Protein AF-A0A504HHR2-F1 (afdb_monomer_lite)

Sequence (91 aa):
MVRRYDVAFVASGHLHKLYDRQLGGVRYLWGPSSGFLVEAHLQPEGMAGEATLGVLVYDFSGSDFTVRPHEIPGLTPFFIGDVVHEVYPPR

Secondary structure (DSSP, 8-state):
-GGGGT--EEEE-TT-SBEEEEETTEEEEEPPBSS-B--GGGS-TT--SB--B-EEEEEEETTEEEEEEE--TT----BGGGGHHHHS---

Structure (mmCIF, N/CA/C/O backbone):
data_AF-A0A504HHR2-F1
#
_entry.id   AF-A0A504HHR2-F1
#
loop_
_atom_site.group_PDB
_atom_site.id
_atom_site.type_symbol
_atom_site.label_atom_id
_atom_site.label_alt_id
_atom_site.label_comp_id
_atom_site.label_asym_id
_atom_site.label_entity_id
_atom_site.label_seq_id
_atom_site.pdbx_PDB_ins_code
_atom_site.Cartn_x
_atom_site.Cartn_y
_atom_site.Cartn_z
_atom_site.occupancy
_atom_site.B_iso_or_equiv
_atom_site.auth_seq_id
_atom_site.auth_comp_id
_atom_site.auth_asym_id
_atom_site.auth_atom_id
_atom_site.pdbx_PDB_model_num
ATOM 1 N N . MET A 1 1 ? -11.620 17.109 7.112 1.00 65.25 1 MET A N 1
ATOM 2 C CA . MET A 1 1 ? -12.503 16.095 6.493 1.00 65.25 1 MET A CA 1
ATOM 3 C C . MET A 1 1 ? -12.380 14.760 7.212 1.00 65.25 1 MET A C 1
ATOM 5 O O . MET A 1 1 ? -13.306 14.411 7.917 1.00 65.25 1 MET A O 1
ATOM 9 N N . VAL A 1 2 ? -11.232 14.086 7.146 1.00 82.62 2 VAL A N 1
ATOM 10 C CA . VAL A 1 2 ? -11.037 12.734 7.709 1.00 82.62 2 VAL A CA 1
ATOM 11 C C . VAL A 1 2 ? -11.330 12.646 9.219 1.00 82.62 2 VAL A C 1
ATOM 13 O O . VAL A 1 2 ? -12.139 11.836 9.646 1.00 82.62 2 VAL A O 1
ATOM 16 N N . ARG A 1 3 ? -10.800 13.580 10.022 1.00 76.00 3 ARG A N 1
ATOM 17 C CA . ARG A 1 3 ? -11.070 13.636 11.475 1.00 76.00 3 ARG A CA 1
ATOM 18 C C . ARG A 1 3 ? -12.508 14.000 11.861 1.00 76.00 3 ARG A C 1
ATOM 20 O O . ARG A 1 3 ? -12.906 13.758 12.987 1.00 76.00 3 ARG A O 1
ATOM 27 N N . ARG A 1 4 ? -13.274 14.635 10.965 1.00 87.44 4 ARG A N 1
ATOM 28 C CA . ARG A 1 4 ? -14.653 15.072 11.261 1.00 87.44 4 ARG A CA 1
ATOM 29 C C . ARG A 1 4 ? -15.638 13.899 11.246 1.00 87.44 4 ARG A C 1
ATOM 31 O O . ARG A 1 4 ? -16.697 14.010 11.846 1.00 87.44 4 ARG A O 1
ATOM 38 N N . TYR A 1 5 ? -15.300 12.825 10.539 1.00 90.81 5 TYR A N 1
ATOM 39 C CA . TYR A 1 5 ? -16.200 11.708 10.254 1.00 90.81 5 TYR A CA 1
ATOM 40 C C . TYR A 1 5 ? -15.696 10.382 10.829 1.00 90.81 5 TYR A C 1
ATOM 42 O O . TYR A 1 5 ? -16.072 9.337 10.318 1.00 90.81 5 TYR A O 1
ATOM 50 N N . ASP A 1 6 ? -14.829 10.438 11.845 1.00 89.19 6 ASP A N 1
ATOM 51 C CA . ASP A 1 6 ? -14.318 9.257 12.556 1.00 89.19 6 ASP A CA 1
ATOM 52 C C . ASP A 1 6 ? -13.768 8.156 11.628 1.00 89.19 6 ASP A C 1
ATOM 54 O O . ASP A 1 6 ? -14.057 6.969 11.744 1.00 89.19 6 ASP A O 1
ATOM 58 N N . VAL A 1 7 ? -13.000 8.572 10.619 1.00 93.56 7 VAL A N 1
ATOM 59 C CA . VAL A 1 7 ? -12.439 7.649 9.629 1.00 93.56 7 VAL A CA 1
ATOM 60 C C . VAL A 1 7 ? -11.249 6.909 10.237 1.00 93.56 7 VAL A C 1
ATOM 62 O O . VAL A 1 7 ? -10.227 7.527 10.532 1.00 93.56 7 VAL A O 1
ATOM 65 N N . ALA A 1 8 ? -11.348 5.584 10.355 1.00 94.19 8 ALA A N 1
ATOM 66 C CA . ALA A 1 8 ? -10.292 4.746 10.926 1.00 94.19 8 ALA A CA 1
ATOM 67 C C . ALA A 1 8 ? -9.031 4.668 10.039 1.00 94.19 8 ALA A C 1
ATOM 69 O O . ALA A 1 8 ? -7.900 4.735 10.533 1.00 94.19 8 ALA A O 1
ATOM 70 N N . PHE A 1 9 ? -9.203 4.574 8.714 1.00 96.19 9 PHE A N 1
ATOM 71 C CA . PHE A 1 9 ? -8.090 4.590 7.766 1.00 96.19 9 PHE A CA 1
ATOM 72 C C . PHE A 1 9 ? -8.458 5.134 6.382 1.00 96.19 9 PHE A C 1
ATOM 74 O O . PHE A 1 9 ? -9.624 5.182 5.995 1.00 96.19 9 PHE A O 1
ATOM 81 N N . VAL A 1 10 ? -7.434 5.511 5.616 1.00 96.38 10 VAL A N 1
ATOM 82 C CA . VAL A 1 10 ? -7.519 5.863 4.194 1.00 96.38 10 VAL A CA 1
ATOM 83 C C . VAL A 1 10 ? -6.619 4.914 3.413 1.00 96.38 10 VAL A C 1
ATOM 85 O O . VAL A 1 10 ? -5.414 4.880 3.656 1.00 96.38 10 VAL A O 1
ATOM 88 N N . ALA A 1 11 ? -7.196 4.165 2.474 1.00 97.12 11 ALA A N 1
ATOM 89 C CA . ALA A 1 11 ? -6.462 3.298 1.557 1.00 97.12 11 ALA A CA 1
ATOM 90 C C . ALA A 1 11 ? -6.332 3.948 0.172 1.00 97.12 11 ALA A C 1
ATOM 92 O O . ALA A 1 11 ? -7.288 4.537 -0.332 1.00 97.12 11 ALA A O 1
ATOM 93 N N . SER A 1 12 ? -5.159 3.837 -0.451 1.00 96.00 12 SER A N 1
ATOM 94 C CA . SER A 1 12 ? -4.900 4.318 -1.814 1.00 96.00 12 SER A CA 1
ATOM 95 C C . SER A 1 12 ? -3.970 3.364 -2.558 1.00 96.00 12 SER A C 1
ATOM 97 O O . SER A 1 12 ? -3.032 2.853 -1.965 1.00 96.00 12 SER A O 1
ATOM 99 N N . GLY A 1 13 ? -4.192 3.140 -3.854 1.00 95.00 13 GLY A N 1
ATOM 100 C CA . GLY A 1 13 ? -3.268 2.385 -4.719 1.00 95.00 13 GLY A CA 1
ATOM 101 C C . GLY A 1 13 ? -2.479 3.258 -5.701 1.00 95.00 13 GLY A C 1
ATOM 102 O O . GLY A 1 13 ? -1.579 2.772 -6.374 1.00 95.00 13 GLY A O 1
ATOM 103 N N . HIS A 1 14 ? -2.799 4.554 -5.787 1.00 95.44 14 HIS A N 1
ATOM 104 C CA . HIS A 1 14 ? -2.359 5.435 -6.878 1.00 95.44 14 HIS A CA 1
ATOM 105 C C . HIS A 1 14 ? -0.835 5.539 -7.038 1.00 95.44 14 HIS A C 1
ATOM 107 O O . HIS A 1 14 ? -0.352 5.772 -8.139 1.00 95.44 14 HIS A O 1
ATOM 113 N N . LEU A 1 15 ? -0.083 5.376 -5.948 1.00 95.44 15 LEU A N 1
ATOM 114 C CA . LEU A 1 15 ? 1.365 5.580 -5.939 1.00 95.44 15 LEU A CA 1
ATOM 115 C C . LEU A 1 15 ? 2.173 4.318 -6.255 1.00 95.44 15 LEU A C 1
ATOM 117 O O . LEU A 1 15 ? 3.385 4.429 -6.390 1.00 95.44 15 LEU A O 1
ATOM 121 N N . HIS A 1 16 ? 1.541 3.141 -6.367 1.00 96.75 16 HIS A N 1
ATOM 122 C CA . HIS A 1 16 ? 2.233 1.873 -6.650 1.00 96.75 16 HIS A CA 1
ATOM 123 C C . HIS A 1 16 ? 3.349 1.548 -5.634 1.00 96.75 16 HIS A C 1
ATOM 125 O O . HIS A 1 16 ? 4.368 0.946 -5.972 1.00 96.75 16 HIS A O 1
ATOM 131 N N . LYS A 1 17 ? 3.156 1.948 -4.372 1.00 97.31 17 LYS A N 1
ATOM 132 C CA . LYS A 1 17 ? 4.095 1.715 -3.269 1.00 97.31 17 LYS A CA 1
ATOM 133 C C . LYS A 1 17 ? 3.357 1.207 -2.046 1.00 97.31 17 LYS A C 1
ATOM 135 O O . LYS A 1 17 ? 2.282 1.706 -1.728 1.00 97.31 17 LYS A O 1
ATOM 140 N N . LEU A 1 18 ? 3.973 0.276 -1.330 1.00 98.00 18 LEU A N 1
ATOM 141 C CA . LEU A 1 18 ? 3.537 -0.146 -0.010 1.00 98.00 18 LEU A CA 1
ATOM 142 C C . LEU A 1 18 ? 3.962 0.903 1.021 1.00 98.00 18 LEU A C 1
ATOM 144 O O . LEU A 1 18 ? 5.144 1.221 1.155 1.00 98.00 18 LEU A O 1
ATOM 148 N N . TYR A 1 19 ? 3.003 1.453 1.755 1.00 97.88 19 TYR A N 1
ATOM 149 C CA . TYR A 1 19 ? 3.278 2.403 2.830 1.00 97.88 19 TYR A CA 1
ATOM 150 C C . TYR A 1 19 ? 2.214 2.310 3.910 1.00 97.88 19 TYR A C 1
ATOM 152 O O . TYR A 1 19 ? 1.036 2.113 3.619 1.00 97.88 19 TYR A O 1
ATOM 160 N N . ASP A 1 20 ? 2.629 2.494 5.156 1.00 97.75 20 ASP A N 1
ATOM 161 C CA . ASP A 1 20 ? 1.745 2.451 6.308 1.00 97.75 20 ASP A CA 1
ATOM 162 C C . ASP A 1 20 ? 2.182 3.485 7.337 1.00 97.75 20 ASP A C 1
ATOM 164 O O . ASP A 1 20 ? 3.319 3.476 7.819 1.00 97.75 20 ASP A O 1
ATOM 168 N N . ARG A 1 21 ? 1.280 4.414 7.654 1.00 97.00 21 ARG A N 1
ATOM 169 C CA . ARG A 1 21 ? 1.544 5.456 8.640 1.00 97.00 21 ARG A CA 1
ATOM 170 C C . ARG A 1 21 ? 0.298 5.849 9.399 1.00 97.00 21 ARG A C 1
ATOM 172 O O . ARG A 1 21 ? -0.725 6.177 8.809 1.00 97.00 21 ARG A O 1
ATOM 179 N N . GLN A 1 22 ? 0.429 5.975 10.714 1.00 95.88 22 GLN A N 1
ATOM 180 C CA . GLN A 1 22 ? -0.590 6.606 11.539 1.00 95.88 22 GLN A CA 1
ATOM 181 C C . GLN A 1 22 ? -0.323 8.105 11.694 1.00 95.88 22 GLN A C 1
ATOM 183 O O . GLN A 1 22 ? 0.788 8.528 12.022 1.00 95.88 22 GLN A O 1
ATOM 188 N N . LEU A 1 23 ? -1.346 8.923 11.453 1.00 94.06 23 LEU A N 1
ATOM 189 C CA . LEU A 1 23 ? -1.275 10.371 11.612 1.00 94.06 23 LEU A CA 1
ATOM 190 C C . LEU A 1 23 ? -2.596 10.907 12.159 1.00 94.06 23 LEU A C 1
ATOM 192 O O . LEU A 1 23 ? -3.623 10.904 11.486 1.00 94.06 23 LEU A O 1
ATOM 196 N N . GLY A 1 24 ? -2.557 11.432 13.385 1.00 91.62 24 GLY A N 1
ATOM 197 C CA . GLY A 1 24 ? -3.707 12.120 13.967 1.00 91.62 24 GLY A CA 1
ATOM 198 C C . GLY A 1 24 ? -4.938 11.239 14.156 1.00 91.62 24 GLY A C 1
ATOM 199 O O . GLY A 1 24 ? -6.033 11.688 13.828 1.00 91.62 24 GLY A O 1
ATOM 200 N N . GLY A 1 25 ? -4.735 10.004 14.623 1.00 91.25 25 GLY A N 1
ATOM 201 C CA . GLY A 1 25 ? -5.792 9.018 14.862 1.00 91.25 25 GLY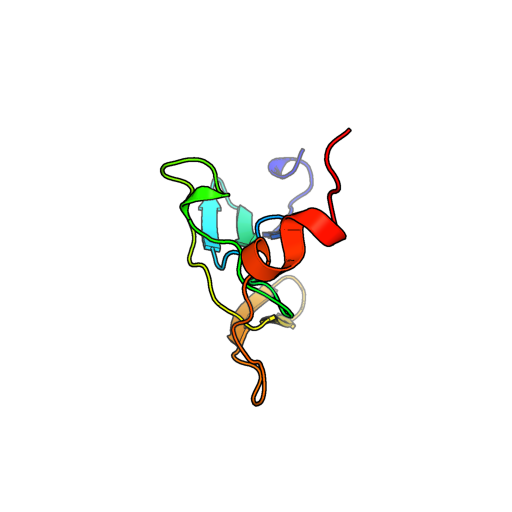 A CA 1
ATOM 202 C C . GLY A 1 25 ? -6.172 8.174 13.644 1.00 91.25 25 GLY A C 1
ATOM 203 O O . GLY A 1 25 ? -6.772 7.127 13.821 1.00 91.25 25 GLY A O 1
ATOM 204 N N . VAL A 1 26 ? -5.760 8.562 12.434 1.00 95.31 26 VAL A N 1
ATOM 205 C CA . VAL A 1 26 ? -6.113 7.869 11.186 1.00 95.31 26 VAL A CA 1
ATOM 206 C C . VAL A 1 26 ? -4.905 7.110 10.647 1.00 95.31 26 VAL A C 1
ATOM 208 O O . VAL A 1 26 ? -3.796 7.657 10.628 1.00 95.31 26 VAL A O 1
ATOM 211 N N . ARG A 1 27 ? -5.102 5.878 10.170 1.00 96.56 27 ARG A N 1
ATOM 212 C CA . ARG A 1 27 ? -4.069 5.120 9.445 1.00 96.56 27 ARG A CA 1
ATOM 213 C C . ARG A 1 27 ? -4.127 5.427 7.944 1.00 96.56 27 ARG A C 1
ATOM 215 O O . ARG A 1 27 ? -5.190 5.405 7.338 1.00 96.56 27 ARG A O 1
ATOM 222 N N . TYR A 1 28 ? -2.997 5.728 7.327 1.00 97.31 28 TYR A N 1
ATOM 223 C CA . TYR A 1 28 ? -2.867 5.983 5.896 1.00 97.31 28 TYR A CA 1
ATOM 224 C C . TYR A 1 28 ? -2.096 4.826 5.283 1.00 97.31 28 TYR A C 1
ATOM 226 O O . TYR A 1 28 ? -0.946 4.588 5.645 1.00 97.31 28 TYR A O 1
ATOM 234 N N . LEU A 1 29 ? -2.758 4.109 4.383 1.00 98.12 29 LEU A N 1
ATOM 235 C CA . LEU A 1 29 ? -2.276 2.868 3.801 1.00 98.12 29 LEU A CA 1
ATOM 236 C C . LEU A 1 29 ? -2.162 3.040 2.297 1.00 98.12 29 LEU A C 1
ATOM 238 O O . LEU A 1 29 ? -3.135 3.410 1.634 1.00 98.12 29 LEU A O 1
ATOM 242 N N . TRP A 1 30 ? -0.982 2.771 1.759 1.00 98.00 30 TRP A N 1
ATOM 243 C CA . TRP A 1 30 ? -0.788 2.665 0.323 1.00 98.00 30 TRP A CA 1
ATOM 244 C C . TRP A 1 30 ? -0.640 1.195 -0.036 1.00 98.00 30 TRP A C 1
ATOM 246 O O . TRP A 1 30 ? 0.219 0.500 0.508 1.00 98.00 30 TRP A O 1
ATOM 256 N N . GLY A 1 31 ? -1.531 0.722 -0.901 1.00 97.25 31 GLY A N 1
ATOM 257 C CA . GLY A 1 31 ? -1.442 -0.606 -1.476 1.00 97.25 31 GLY A CA 1
ATOM 258 C C . GLY A 1 31 ? -0.344 -0.641 -2.539 1.00 97.25 31 GLY A C 1
ATOM 259 O O . GLY A 1 31 ? -0.269 0.291 -3.348 1.00 97.25 31 GLY A O 1
ATOM 260 N N . PRO A 1 32 ? 0.493 -1.693 -2.561 1.00 97.06 32 PRO A N 1
ATOM 261 C CA . PRO A 1 32 ? 1.426 -1.902 -3.655 1.00 97.06 32 PRO A CA 1
ATOM 262 C C . PRO A 1 32 ? 0.671 -2.136 -4.968 1.00 97.06 32 PRO A C 1
ATOM 264 O O . PRO A 1 32 ? -0.539 -2.375 -4.994 1.00 97.06 32 PRO A O 1
ATOM 267 N N . SER A 1 33 ? 1.405 -2.076 -6.073 1.00 96.56 33 SER A N 1
ATOM 268 C CA . SER A 1 33 ? 0.871 -2.448 -7.380 1.00 96.56 33 SER A CA 1
ATOM 269 C C . SER A 1 33 ? 0.631 -3.955 -7.468 1.00 96.56 33 SER A C 1
ATOM 271 O O . SER A 1 33 ? 1.385 -4.745 -6.904 1.00 96.56 33 SER A O 1
ATOM 273 N N . SER A 1 34 ? -0.380 -4.368 -8.230 1.00 95.06 34 SER A N 1
ATOM 274 C CA . SER A 1 34 ? -0.644 -5.781 -8.528 1.00 95.06 34 SER A CA 1
ATOM 275 C C . SER A 1 34 ? -0.163 -6.219 -9.916 1.00 95.06 34 SER A C 1
ATOM 277 O O . SER A 1 34 ? -0.319 -7.389 -10.256 1.00 95.06 34 SER A O 1
ATOM 279 N N . GLY A 1 35 ? 0.397 -5.310 -10.725 1.00 94.75 35 GLY A N 1
ATOM 280 C CA . GLY A 1 35 ? 0.749 -5.603 -12.123 1.00 94.75 35 GLY A CA 1
ATOM 281 C C . GLY A 1 35 ? 2.171 -5.233 -12.538 1.00 94.75 35 GLY A C 1
ATOM 282 O O . GLY A 1 35 ? 2.792 -5.972 -13.291 1.00 94.75 35 GLY A O 1
ATOM 283 N N . PHE A 1 36 ? 2.687 -4.100 -12.064 1.00 95.69 36 PHE A N 1
ATOM 284 C CA . PHE A 1 36 ? 4.002 -3.584 -12.465 1.00 95.69 36 PHE A CA 1
ATOM 285 C C . PHE A 1 36 ? 4.586 -2.618 -11.430 1.00 95.69 36 PHE A C 1
ATOM 287 O O . PHE A 1 36 ? 3.852 -2.010 -10.646 1.00 95.69 36 PHE A O 1
ATOM 294 N N . LEU A 1 37 ? 5.898 -2.429 -11.463 1.00 97.00 37 LEU A N 1
ATOM 295 C CA . LEU A 1 37 ? 6.632 -1.459 -10.663 1.00 97.00 37 LEU A CA 1
ATOM 296 C C . LEU A 1 37 ? 6.839 -0.157 -11.440 1.00 97.00 37 LEU A C 1
ATOM 298 O O . LEU A 1 37 ? 6.958 -0.149 -12.663 1.00 97.00 37 LEU A O 1
ATOM 302 N N . VAL A 1 38 ? 6.893 0.949 -10.702 1.00 95.88 38 VAL A N 1
ATOM 303 C CA . VAL A 1 38 ? 7.291 2.256 -11.231 1.00 95.88 38 VAL A CA 1
ATOM 304 C C . VAL A 1 38 ? 8.707 2.534 -10.758 1.00 95.88 38 VAL A C 1
ATOM 306 O O . VAL A 1 38 ? 8.963 2.541 -9.552 1.00 95.88 38 VAL A O 1
ATOM 309 N N . GLU A 1 39 ? 9.623 2.766 -11.687 1.00 94.06 39 GLU A N 1
ATOM 310 C CA . GLU A 1 39 ? 11.027 3.014 -11.392 1.00 94.06 39 GLU A CA 1
ATOM 311 C C . GLU A 1 39 ? 11.225 4.282 -10.561 1.00 94.06 39 GLU A C 1
ATOM 313 O O . GLU A 1 39 ? 10.518 5.275 -10.723 1.00 94.06 39 GLU A O 1
ATOM 318 N N . ALA A 1 40 ? 12.249 4.280 -9.705 1.00 92.38 40 ALA A N 1
ATOM 319 C CA . ALA A 1 40 ? 12.535 5.406 -8.817 1.00 92.38 40 ALA A CA 1
ATOM 320 C C . ALA A 1 40 ? 12.737 6.734 -9.571 1.00 92.38 40 ALA A C 1
ATOM 322 O O . ALA A 1 40 ? 12.316 7.774 -9.081 1.00 92.38 40 ALA A O 1
ATOM 323 N N . HIS A 1 41 ? 13.327 6.702 -10.771 1.00 92.12 41 HIS A N 1
ATOM 324 C CA . HIS A 1 41 ? 13.550 7.898 -11.591 1.00 92.12 41 HIS A CA 1
ATOM 325 C C . HIS A 1 41 ? 12.265 8.463 -12.228 1.00 92.12 41 HIS A C 1
ATOM 327 O O . HIS A 1 41 ? 12.268 9.603 -12.684 1.00 92.12 41 HIS A O 1
ATOM 333 N N . LEU A 1 42 ? 11.175 7.685 -12.256 1.00 92.44 42 LEU A N 1
ATOM 334 C CA . LEU A 1 42 ? 9.844 8.119 -12.698 1.00 92.44 42 LEU A CA 1
ATOM 335 C C . LEU A 1 42 ? 8.976 8.611 -11.527 1.00 92.44 42 LEU A C 1
ATOM 337 O O . LEU A 1 42 ? 7.845 9.051 -11.734 1.00 92.44 42 LEU A O 1
ATOM 341 N N . GLN A 1 43 ? 9.484 8.536 -10.294 1.00 92.94 43 GLN A N 1
ATOM 342 C CA . GLN A 1 43 ? 8.796 8.987 -9.087 1.00 92.94 43 GLN A CA 1
ATOM 343 C C . GLN A 1 43 ? 9.404 10.292 -8.555 1.00 92.94 43 GLN A C 1
ATOM 345 O O . GLN A 1 43 ? 10.590 10.555 -8.755 1.00 92.94 43 GLN A O 1
ATOM 350 N N . PRO A 1 44 ? 8.626 11.106 -7.820 1.00 94.25 44 PRO A N 1
ATOM 351 C CA . PRO A 1 44 ? 9.174 12.235 -7.078 1.00 94.25 44 PRO A CA 1
ATOM 352 C C . PRO A 1 44 ? 10.296 11.810 -6.122 1.00 94.25 44 PRO A C 1
ATOM 354 O O . PRO A 1 44 ? 10.162 10.834 -5.376 1.00 94.25 44 PRO A O 1
ATOM 357 N N . GLU A 1 45 ? 11.385 12.577 -6.112 1.00 93.75 45 GLU A N 1
ATOM 358 C CA . GLU A 1 45 ? 12.533 12.336 -5.239 1.00 93.75 45 GLU A CA 1
ATOM 359 C C . GLU A 1 45 ? 12.119 12.331 -3.757 1.00 93.75 45 GLU A C 1
ATOM 361 O O . GLU A 1 45 ? 11.312 13.148 -3.308 1.00 93.75 45 GLU A O 1
ATOM 366 N N . GLY A 1 46 ? 12.652 11.379 -2.986 1.00 92.31 46 GLY A N 1
ATOM 367 C CA . GLY A 1 46 ? 12.365 11.253 -1.554 1.00 92.31 46 GLY A CA 1
ATOM 368 C C . GLY A 1 46 ? 10.947 10.772 -1.212 1.00 92.31 46 GLY A C 1
ATOM 369 O O . GLY A 1 46 ? 10.578 10.768 -0.035 1.00 92.31 46 GLY A O 1
ATOM 370 N N . MET A 1 47 ? 10.140 10.352 -2.195 1.00 94.50 47 MET A N 1
ATOM 371 C CA . MET A 1 47 ? 8.806 9.804 -1.941 1.00 94.50 47 MET A CA 1
ATOM 372 C C . MET A 1 47 ? 8.877 8.549 -1.057 1.00 94.50 47 MET A C 1
ATOM 374 O O . MET A 1 47 ? 9.547 7.572 -1.392 1.00 94.50 47 MET A O 1
ATOM 378 N N . ALA A 1 48 ? 8.110 8.555 0.035 1.00 95.69 48 ALA A N 1
ATOM 379 C CA . ALA A 1 48 ? 8.019 7.445 0.979 1.00 95.69 48 ALA A CA 1
ATOM 380 C C . ALA A 1 48 ? 7.431 6.159 0.361 1.00 95.69 48 ALA A C 1
ATOM 382 O O . ALA A 1 48 ? 6.902 6.164 -0.749 1.00 95.69 48 ALA A O 1
ATOM 383 N N . GLY A 1 49 ? 7.492 5.064 1.119 1.00 96.56 49 GLY A N 1
ATOM 384 C CA . GLY A 1 49 ? 6.954 3.761 0.729 1.00 96.56 49 GLY A CA 1
ATOM 385 C C . GLY A 1 49 ? 7.938 2.898 -0.058 1.00 96.56 49 GLY A C 1
ATOM 386 O O . GLY A 1 49 ? 8.974 3.366 -0.532 1.00 96.56 49 GLY A O 1
ATOM 387 N N . GLU A 1 50 ? 7.587 1.631 -0.205 1.00 96.69 50 GLU A N 1
ATOM 388 C CA . GLU A 1 50 ? 8.384 0.601 -0.864 1.00 96.69 50 GLU A CA 1
ATOM 389 C C . GLU A 1 50 ? 7.760 0.215 -2.209 1.00 96.69 5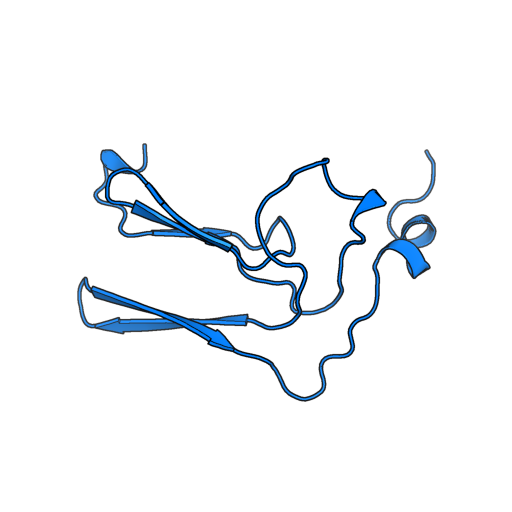0 GLU A C 1
ATOM 391 O O . GLU A 1 50 ? 6.563 -0.054 -2.287 1.00 96.69 50 GLU A O 1
ATOM 396 N N . ALA A 1 51 ? 8.557 0.188 -3.280 1.00 95.94 51 ALA A N 1
ATOM 397 C CA . ALA A 1 51 ? 8.107 -0.294 -4.583 1.00 95.94 51 ALA A CA 1
ATOM 398 C C . ALA A 1 51 ? 8.165 -1.829 -4.607 1.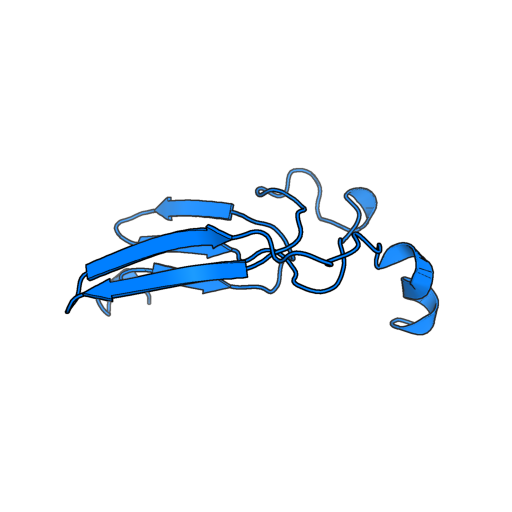00 95.94 51 ALA A C 1
ATOM 400 O O . ALA A 1 51 ? 9.223 -2.413 -4.819 1.00 95.94 51 ALA A O 1
ATOM 401 N N . THR A 1 52 ? 7.021 -2.467 -4.373 1.00 95.75 52 THR A N 1
ATOM 402 C CA . THR A 1 52 ? 6.864 -3.927 -4.376 1.00 95.75 52 THR A CA 1
ATOM 403 C C . THR A 1 52 ? 5.552 -4.317 -5.057 1.00 95.75 52 THR A C 1
ATOM 405 O O . THR A 1 52 ? 4.695 -3.458 -5.295 1.00 95.75 52 THR A O 1
ATOM 408 N N . LEU A 1 53 ? 5.404 -5.601 -5.387 1.00 97.69 53 LEU A N 1
ATOM 409 C CA . LEU A 1 53 ? 4.168 -6.166 -5.916 1.00 97.69 53 LEU A CA 1
ATOM 410 C C . LEU A 1 53 ? 3.386 -6.907 -4.834 1.00 97.69 53 LEU A C 1
ATOM 412 O O . LEU A 1 53 ? 3.958 -7.555 -3.962 1.00 97.69 53 LEU A O 1
ATOM 416 N N . GLY A 1 54 ? 2.063 -6.860 -4.930 1.00 97.31 54 GLY A N 1
ATOM 417 C CA . GLY A 1 54 ? 1.185 -7.645 -4.073 1.00 97.31 54 GLY A CA 1
ATOM 418 C C . GLY A 1 54 ? -0.139 -6.949 -3.825 1.00 97.31 54 GLY A C 1
ATOM 419 O O . GLY A 1 54 ? -0.623 -6.170 -4.645 1.00 97.31 54 GLY A O 1
ATOM 420 N N . VAL A 1 55 ? -0.724 -7.237 -2.668 1.00 96.94 55 VAL A N 1
ATOM 421 C CA . VAL A 1 55 ? -1.976 -6.633 -2.208 1.00 96.94 55 VAL A CA 1
ATOM 422 C C . VAL A 1 55 ? -1.897 -6.302 -0.720 1.00 96.94 55 VAL A C 1
ATOM 424 O O . VAL A 1 55 ? -1.048 -6.819 0.006 1.00 96.94 55 VAL A O 1
ATOM 427 N N . LEU A 1 56 ? -2.816 -5.464 -0.245 1.00 97.81 56 LEU A N 1
ATOM 428 C CA . LEU A 1 56 ? -3.134 -5.365 1.178 1.00 97.81 56 LEU A CA 1
ATOM 429 C C . LEU A 1 56 ? -4.377 -6.207 1.463 1.00 97.81 56 LEU A C 1
ATOM 431 O O . LEU A 1 56 ? -5.399 -6.051 0.794 1.00 97.81 56 LEU A O 1
ATOM 435 N N . VAL A 1 57 ? -4.291 -7.084 2.460 1.00 97.81 57 VAL A N 1
ATOM 436 C CA . VAL A 1 57 ? -5.432 -7.850 2.971 1.00 97.81 57 VAL A CA 1
ATOM 437 C C . VAL A 1 57 ? -5.949 -7.151 4.215 1.00 97.81 57 VAL A C 1
ATOM 439 O O . VAL A 1 57 ? -5.170 -6.886 5.130 1.00 97.81 57 VAL A O 1
ATOM 442 N N . TYR A 1 58 ? -7.246 -6.856 4.221 1.00 97.62 58 TYR A N 1
ATOM 443 C CA . TYR A 1 58 ? -7.946 -6.232 5.334 1.00 97.62 58 TYR A CA 1
ATOM 444 C C . TYR A 1 58 ? -8.888 -7.244 5.969 1.00 97.62 58 TYR A C 1
ATOM 446 O O . TYR A 1 58 ? -9.740 -7.803 5.279 1.00 97.62 58 TYR A O 1
ATOM 454 N N . ASP A 1 59 ? -8.769 -7.419 7.278 1.00 98.19 59 ASP A N 1
ATOM 455 C CA . ASP A 1 59 ? -9.684 -8.231 8.070 1.00 98.19 59 ASP A CA 1
ATOM 456 C C . ASP A 1 59 ? -10.461 -7.301 9.007 1.00 98.19 59 ASP A C 1
ATOM 458 O O . ASP A 1 59 ? -9.862 -6.546 9.774 1.00 98.19 59 ASP A O 1
ATOM 462 N N . PHE A 1 60 ? -11.793 -7.328 8.934 1.00 97.38 60 PHE A N 1
ATOM 463 C CA . PHE A 1 60 ? -12.674 -6.450 9.710 1.00 97.38 60 PHE A CA 1
ATOM 464 C C . PHE A 1 60 ? -13.395 -7.220 10.814 1.00 97.38 60 PHE A C 1
ATOM 466 O O . PHE A 1 60 ? -13.889 -8.326 10.593 1.00 97.38 60 PHE A O 1
ATOM 473 N N . SER A 1 61 ? -13.513 -6.603 11.987 1.00 97.19 61 SER A N 1
ATOM 474 C CA . SER A 1 61 ? -14.253 -7.129 13.134 1.00 97.19 61 SER A CA 1
ATOM 475 C C . SER A 1 61 ? -15.030 -5.997 13.802 1.00 97.19 61 SER A C 1
ATOM 477 O O . SER A 1 61 ? -14.508 -5.279 14.653 1.00 97.19 61 SER A O 1
ATOM 479 N N . GLY A 1 62 ? -16.298 -5.829 13.422 1.00 94.81 62 GLY A N 1
ATOM 480 C CA . GLY A 1 62 ? -17.107 -4.707 13.897 1.00 94.81 62 GLY A CA 1
ATOM 481 C C . GLY A 1 62 ? -16.543 -3.376 13.396 1.00 94.81 62 GLY A C 1
ATOM 482 O O . GLY A 1 62 ? -16.445 -3.170 12.188 1.00 94.81 62 GLY A O 1
ATOM 483 N N . SER A 1 63 ? -16.185 -2.482 14.319 1.00 91.88 63 SER A N 1
ATOM 484 C CA . SER A 1 63 ? -15.516 -1.208 14.016 1.00 91.88 63 SER A CA 1
ATOM 485 C C . SER A 1 63 ? -13.993 -1.319 13.909 1.00 91.88 63 SER A C 1
ATOM 487 O O . SER A 1 63 ? -13.350 -0.367 13.471 1.00 91.88 63 SER A O 1
ATOM 489 N N . ASP A 1 64 ? -13.414 -2.453 14.309 1.00 94.81 64 ASP A N 1
ATOM 490 C CA . ASP A 1 64 ? -11.974 -2.684 14.257 1.00 94.81 64 ASP A CA 1
ATOM 491 C C . ASP A 1 64 ? -11.554 -3.337 12.938 1.00 94.81 64 ASP A C 1
ATOM 493 O O . ASP A 1 64 ? -12.340 -3.995 12.248 1.00 94.81 64 ASP A O 1
ATOM 497 N N . PHE A 1 65 ? -10.276 -3.178 12.599 1.00 96.94 65 PHE A N 1
ATOM 498 C CA . PHE A 1 65 ? -9.671 -3.824 11.443 1.00 96.94 65 PHE A CA 1
ATOM 499 C C . PHE A 1 65 ? -8.190 -4.130 11.679 1.00 96.94 65 PHE A C 1
ATOM 501 O O . PHE A 1 65 ? -7.493 -3.423 12.413 1.00 96.94 65 PHE A O 1
ATOM 508 N N . THR A 1 66 ? -7.684 -5.148 10.994 1.00 97.88 66 THR A N 1
ATOM 509 C CA . THR A 1 66 ? -6.250 -5.355 10.788 1.00 97.88 66 THR A CA 1
ATOM 510 C C . THR A 1 66 ? -5.940 -5.275 9.299 1.00 97.88 66 THR A C 1
ATOM 512 O O . THR A 1 66 ? -6.817 -5.396 8.443 1.00 97.88 66 THR A O 1
ATOM 515 N N . VAL A 1 67 ? -4.680 -4.999 8.980 1.00 97.94 67 VAL A N 1
ATOM 516 C CA . VAL A 1 67 ? -4.203 -4.963 7.601 1.00 97.94 67 VAL A CA 1
ATOM 517 C C . VAL A 1 67 ? -2.802 -5.538 7.545 1.00 97.94 67 VAL A C 1
ATOM 519 O O . VAL A 1 67 ? -1.984 -5.279 8.434 1.00 97.94 67 VAL A O 1
ATOM 522 N N . ARG A 1 68 ? -2.526 -6.309 6.497 1.00 97.62 68 ARG A N 1
ATOM 523 C CA . ARG A 1 68 ? -1.202 -6.868 6.227 1.00 97.62 68 ARG A CA 1
ATOM 524 C C . ARG A 1 68 ? -0.901 -6.862 4.728 1.00 97.62 68 ARG A C 1
ATOM 526 O O . ARG A 1 68 ? -1.813 -7.113 3.936 1.00 97.62 68 ARG A O 1
ATOM 533 N N . PRO A 1 69 ? 0.355 -6.623 4.324 1.00 97.06 69 PRO A N 1
ATOM 534 C CA . PRO A 1 69 ? 0.776 -6.929 2.969 1.00 97.06 69 PRO A CA 1
ATOM 535 C C . PRO A 1 69 ? 0.688 -8.435 2.720 1.00 97.06 69 PRO A C 1
ATOM 537 O O . PRO A 1 69 ? 0.876 -9.258 3.622 1.00 97.06 69 PRO A O 1
ATOM 540 N N . HIS A 1 70 ? 0.370 -8.792 1.485 1.00 97.06 70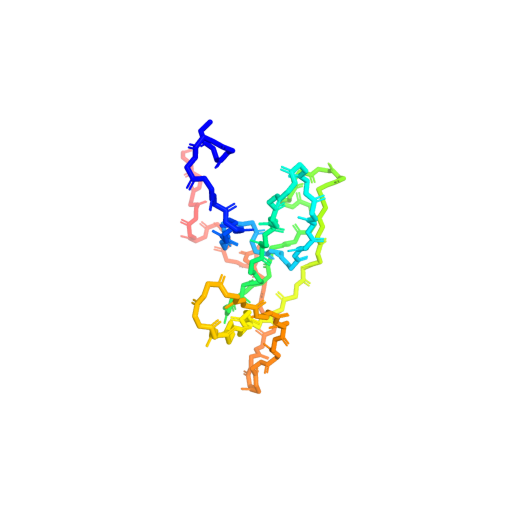 HIS A N 1
ATOM 541 C CA . HIS A 1 70 ? 0.372 -10.165 1.021 1.00 97.06 70 HIS A CA 1
ATOM 542 C C . HIS A 1 70 ? 0.960 -10.223 -0.384 1.00 97.06 70 HIS A C 1
ATOM 544 O O . HIS A 1 70 ? 0.460 -9.580 -1.310 1.00 97.06 70 HIS A O 1
ATOM 550 N N . GLU A 1 71 ? 2.030 -10.995 -0.523 1.00 91.56 71 GLU A N 1
ATOM 551 C CA . GLU A 1 71 ? 2.593 -11.340 -1.820 1.00 91.56 71 GLU A CA 1
ATOM 552 C C . GLU A 1 71 ? 1.639 -12.282 -2.553 1.00 91.56 71 GLU A C 1
ATOM 554 O O . GLU A 1 71 ? 1.076 -13.202 -1.957 1.00 91.56 71 GLU A O 1
ATOM 559 N N . ILE A 1 72 ? 1.466 -12.057 -3.853 1.00 94.94 72 ILE A N 1
ATOM 560 C CA . ILE A 1 72 ? 0.654 -12.920 -4.707 1.00 94.94 72 ILE A CA 1
ATOM 561 C C . ILE A 1 72 ? 1.600 -13.815 -5.515 1.00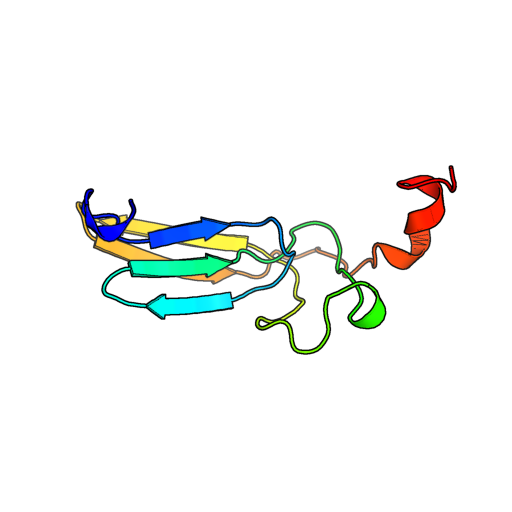 94.94 72 ILE A C 1
ATOM 563 O O . ILE A 1 72 ? 2.367 -13.297 -6.335 1.00 94.94 72 ILE A O 1
ATOM 567 N N . PRO A 1 73 ? 1.565 -15.146 -5.314 1.00 94.06 73 PRO A N 1
ATOM 568 C CA . PRO A 1 73 ? 2.387 -16.066 -6.088 1.00 94.06 73 PRO A CA 1
ATOM 569 C C . PRO A 1 73 ? 2.148 -15.913 -7.593 1.00 94.06 73 PRO A C 1
ATOM 571 O O . PRO A 1 73 ? 1.008 -15.837 -8.047 1.00 94.06 73 PRO A O 1
ATOM 574 N N . GLY A 1 74 ? 3.233 -15.896 -8.366 1.00 94.56 74 GLY A N 1
ATOM 575 C CA . GLY A 1 74 ? 3.187 -15.776 -9.826 1.00 94.56 74 GLY A CA 1
ATOM 576 C C . GLY A 1 74 ? 3.229 -14.343 -10.361 1.00 94.56 74 GLY A C 1
ATOM 577 O O . GLY A 1 74 ? 3.341 -14.171 -11.575 1.00 94.56 74 GLY A O 1
ATOM 578 N N . LEU A 1 75 ? 3.198 -13.316 -9.503 1.00 95.81 75 LEU A N 1
ATOM 579 C CA . LEU A 1 75 ? 3.474 -11.953 -9.956 1.00 95.81 75 LEU A CA 1
ATOM 580 C C . LEU A 1 75 ? 4.933 -11.808 -10.397 1.00 95.81 75 LEU A C 1
ATOM 582 O O . LEU A 1 75 ? 5.859 -12.232 -9.709 1.00 95.81 75 LEU A O 1
ATOM 586 N N . THR A 1 76 ? 5.116 -11.180 -11.555 1.00 95.56 76 THR A N 1
ATOM 587 C CA . THR A 1 76 ? 6.426 -10.877 -12.139 1.00 95.56 76 THR A CA 1
ATOM 588 C C . THR A 1 76 ? 6.656 -9.364 -12.061 1.00 95.56 76 THR A C 1
ATOM 590 O O . THR A 1 76 ? 5.758 -8.619 -12.457 1.00 95.56 76 THR A O 1
ATOM 593 N N . PRO A 1 77 ? 7.813 -8.883 -11.565 1.00 94.38 77 PRO A N 1
ATOM 594 C CA . PRO A 1 77 ? 8.096 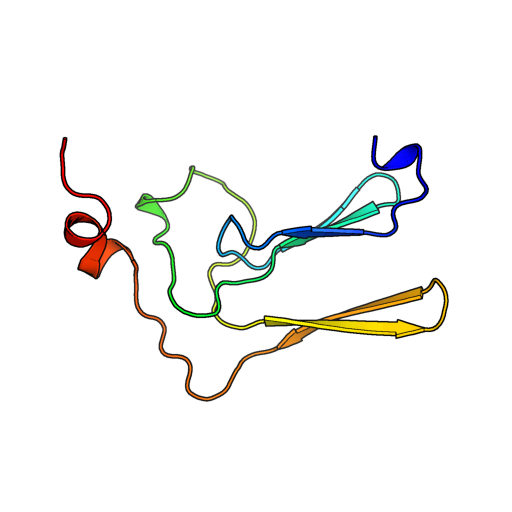-7.457 -11.395 1.00 94.38 77 PRO A CA 1
ATOM 595 C C . PRO A 1 77 ? 8.441 -6.777 -12.725 1.00 94.38 77 PRO A C 1
ATOM 597 O O . PRO A 1 77 ? 9.577 -6.370 -12.947 1.00 94.38 77 PRO A O 1
ATOM 600 N N . PHE A 1 78 ? 7.462 -6.661 -13.622 1.00 96.12 78 PHE A N 1
ATOM 601 C CA . PHE A 1 78 ? 7.592 -5.828 -14.819 1.00 96.12 78 PHE A CA 1
ATOM 602 C C . PHE A 1 78 ? 7.689 -4.353 -14.439 1.00 96.12 78 PHE A C 1
ATOM 604 O O . PHE A 1 78 ? 7.105 -3.938 -13.435 1.00 96.12 78 PHE A O 1
ATOM 611 N N . PHE A 1 79 ? 8.380 -3.558 -15.250 1.00 95.81 79 PHE A N 1
ATOM 612 C CA . PHE A 1 79 ? 8.538 -2.125 -15.029 1.00 95.81 79 PHE A CA 1
ATOM 613 C C . PHE A 1 79 ? 7.752 -1.331 -16.071 1.00 95.81 79 PHE A C 1
ATOM 615 O O . PHE A 1 79 ? 7.729 -1.685 -17.248 1.00 95.81 79 PHE A O 1
ATOM 622 N N . ILE A 1 80 ? 7.072 -0.259 -15.651 1.00 95.25 80 ILE A N 1
ATOM 623 C CA . ILE A 1 80 ? 6.284 0.549 -16.594 1.00 95.25 80 ILE A CA 1
ATOM 624 C C . ILE A 1 80 ? 7.172 1.318 -17.570 1.00 95.25 80 ILE A C 1
ATOM 626 O O . ILE A 1 80 ? 6.733 1.564 -18.692 1.00 95.25 80 ILE A O 1
ATOM 630 N N . GLY A 1 81 ? 8.401 1.680 -17.180 1.00 93.56 81 GLY A N 1
ATOM 631 C CA . GLY A 1 81 ? 9.347 2.356 -18.066 1.00 93.56 81 GLY A CA 1
ATOM 632 C C . GLY A 1 81 ? 9.649 1.570 -19.339 1.00 93.56 81 GLY A C 1
ATOM 633 O O . GLY A 1 81 ? 9.826 2.191 -20.384 1.00 93.56 81 GLY A O 1
ATOM 634 N N . ASP A 1 82 ? 9.577 0.235 -19.296 1.00 93.94 82 ASP A N 1
ATOM 635 C CA . ASP A 1 82 ? 9.792 -0.635 -20.462 1.00 93.94 82 ASP A CA 1
ATOM 636 C C . ASP A 1 82 ? 8.787 -0.373 -21.597 1.00 93.94 82 ASP A C 1
ATOM 638 O O . ASP A 1 82 ? 9.098 -0.588 -22.766 1.00 93.94 82 ASP A O 1
ATOM 642 N N . VAL A 1 83 ? 7.585 0.111 -21.264 1.00 93.75 83 VAL A N 1
ATOM 643 C CA . VAL A 1 83 ? 6.485 0.352 -22.217 1.00 93.75 83 VAL A CA 1
ATOM 644 C C . VAL A 1 83 ? 5.896 1.759 -22.099 1.00 93.75 83 VAL A C 1
ATOM 646 O O . VAL A 1 83 ? 4.855 2.062 -22.686 1.00 93.75 83 VAL A O 1
ATOM 649 N N . VAL A 1 84 ? 6.535 2.656 -21.341 1.00 91.12 84 VAL A N 1
ATOM 650 C CA . VAL A 1 84 ? 5.946 3.959 -20.991 1.00 91.12 84 VAL A CA 1
ATOM 651 C C . VAL A 1 84 ? 5.639 4.798 -22.229 1.00 91.12 84 VAL A C 1
ATOM 653 O O . VAL A 1 84 ? 4.623 5.482 -22.260 1.00 91.12 84 VAL A O 1
ATOM 656 N N . HIS A 1 85 ? 6.460 4.696 -23.277 1.00 90.56 85 HIS A N 1
ATOM 657 C CA . HIS A 1 85 ? 6.261 5.401 -24.545 1.00 90.56 85 HIS A CA 1
ATOM 658 C C . HIS A 1 85 ? 5.093 4.856 -25.378 1.00 90.56 85 HIS A C 1
ATOM 660 O O . HIS A 1 85 ? 4.571 5.575 -26.228 1.00 90.56 85 HIS A O 1
ATOM 666 N N . GLU A 1 86 ? 4.668 3.615 -25.137 1.00 91.44 86 GLU A N 1
ATOM 667 C CA . GLU A 1 86 ? 3.493 3.017 -25.779 1.00 91.44 86 GLU A CA 1
ATOM 668 C C . GLU A 1 86 ? 2.204 3.434 -25.058 1.00 91.44 86 GLU A C 1
ATOM 670 O O . GLU A 1 86 ? 1.193 3.725 -25.696 1.00 91.44 86 GLU A O 1
ATOM 675 N N . VAL A 1 87 ? 2.249 3.497 -23.721 1.00 88.44 87 VAL A N 1
ATOM 676 C CA . VAL A 1 87 ? 1.097 3.843 -22.868 1.00 88.44 87 VAL A CA 1
ATOM 677 C C . VAL A 1 87 ? 0.880 5.359 -22.787 1.00 88.44 87 VAL A C 1
ATOM 679 O O . VAL A 1 87 ? -0.257 5.833 -22.767 1.00 88.44 87 VAL A O 1
ATOM 682 N N . TYR A 1 88 ? 1.969 6.125 -22.768 1.00 86.94 88 TYR A N 1
ATOM 683 C CA . TYR A 1 88 ? 1.998 7.585 -22.734 1.00 86.94 88 TYR A CA 1
ATOM 684 C C . TYR A 1 88 ? 2.852 8.110 -23.898 1.00 86.94 88 TYR A C 1
ATOM 686 O O . TYR A 1 88 ? 3.994 8.536 -23.691 1.00 86.94 88 TYR A O 1
ATOM 694 N N . PRO A 1 89 ? 2.322 8.078 -25.134 1.00 82.94 89 PRO A N 1
ATOM 695 C CA . PRO A 1 89 ? 3.054 8.563 -26.291 1.00 82.94 89 PRO A CA 1
ATOM 696 C C . PRO A 1 89 ? 3.377 10.060 -26.151 1.00 82.94 89 PRO A C 1
ATOM 698 O O . PRO A 1 89 ? 2.581 10.812 -25.569 1.00 82.94 89 PRO A O 1
ATOM 701 N N . PRO A 1 90 ? 4.532 10.515 -26.677 1.00 81.75 90 PRO A N 1
ATOM 702 C CA . PRO A 1 90 ? 4.851 11.934 -26.719 1.00 81.75 90 PRO A CA 1
ATOM 703 C C . PRO A 1 90 ? 3.732 12.697 -27.435 1.00 81.75 90 PRO A C 1
ATOM 705 O O . PRO A 1 90 ? 3.212 12.235 -28.452 1.00 81.75 90 PRO A O 1
ATOM 708 N N . ARG A 1 91 ? 3.348 13.844 -26.869 1.00 73.12 91 ARG A N 1
ATOM 709 C CA . ARG A 1 91 ? 2.371 14.754 -27.477 1.00 73.12 91 ARG A CA 1
ATOM 710 C C . ARG A 1 91 ? 2.967 15.517 -28.648 1.00 73.12 91 ARG A C 1
ATOM 712 O O . ARG A 1 91 ? 4.162 15.877 -28.553 1.00 73.12 91 ARG A O 1
#

Radius of gyration: 15.6 Å; chains: 1; bounding box: 31×32×42 Å

Foldseek 3Di:
DCVVPQAQEDEEAVQQFFDWDDDPNYIYTYWHAAAEWEDPVNDPPPDDGHNDHFGWDWDDDPPDIDIDTDHDPPHDHHYCVVCVCVVPPDD

pLDDT: mean 93.86, std 5.38, range [65.25, 98.19]